Protein AF-A0A0V0W2U5-F1 (afdb_monomer)

Structure (mmCIF, N/CA/C/O backbone):
data_AF-A0A0V0W2U5-F1
#
_ent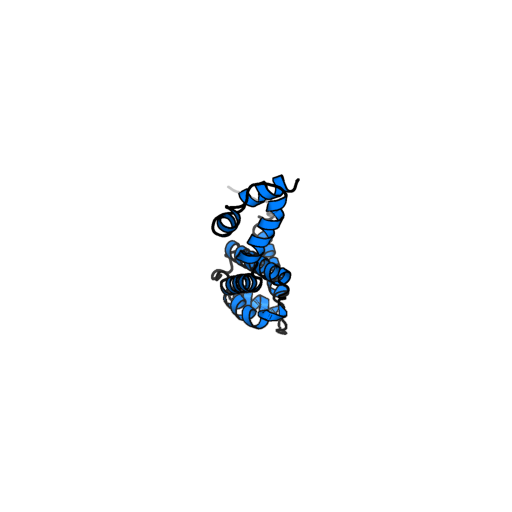ry.id   AF-A0A0V0W2U5-F1
#
loop_
_atom_site.group_PDB
_atom_site.id
_atom_site.type_symbol
_atom_site.label_atom_id
_atom_site.label_alt_id
_atom_site.label_comp_id
_atom_site.label_asym_id
_atom_site.label_entity_id
_atom_site.label_seq_id
_atom_site.pdbx_PDB_ins_code
_atom_site.Cartn_x
_atom_site.Cartn_y
_atom_site.Cartn_z
_atom_site.occupancy
_atom_site.B_iso_or_equiv
_atom_site.auth_seq_id
_atom_site.auth_comp_id
_atom_site.auth_asym_id
_atom_site.auth_atom_id
_atom_site.pdbx_PDB_model_num
ATOM 1 N N . LEU A 1 1 ? -3.678 6.989 29.494 1.00 76.38 1 LEU A N 1
ATOM 2 C CA . LEU A 1 1 ? -4.966 7.584 29.081 1.00 76.38 1 LEU A CA 1
ATOM 3 C C . LEU A 1 1 ? -6.099 6.750 29.651 1.00 76.38 1 LEU A C 1
ATOM 5 O O . LEU A 1 1 ? -6.180 5.557 29.358 1.00 76.38 1 LEU A O 1
ATOM 9 N N . SER A 1 2 ? -6.928 7.368 30.481 1.00 90.56 2 SER A N 1
ATOM 10 C CA . SER A 1 2 ? -8.221 6.844 30.918 1.00 90.56 2 SER A CA 1
ATOM 11 C C . SER A 1 2 ? -9.171 6.663 29.719 1.00 90.56 2 SER A C 1
ATOM 13 O O . SER A 1 2 ? -8.959 7.282 28.673 1.00 90.56 2 SER A O 1
ATOM 15 N N . PRO A 1 3 ? -10.226 5.833 29.822 1.00 87.12 3 PRO A N 1
ATOM 16 C CA . PRO A 1 3 ? -11.165 5.613 28.716 1.00 87.12 3 PRO A CA 1
ATOM 17 C C . PRO A 1 3 ? -11.817 6.900 28.189 1.00 87.12 3 PRO A C 1
ATOM 19 O O . PRO A 1 3 ? -11.989 7.056 26.984 1.00 87.12 3 PRO A O 1
ATOM 22 N N . ILE A 1 4 ? -12.114 7.860 29.070 1.00 91.06 4 ILE A N 1
ATOM 23 C CA . ILE A 1 4 ? -12.680 9.154 28.670 1.00 91.06 4 ILE A CA 1
ATOM 24 C C . ILE A 1 4 ? -11.667 10.017 27.904 1.00 91.06 4 ILE A C 1
ATOM 26 O O . ILE A 1 4 ? -12.023 10.632 26.901 1.00 91.06 4 ILE A O 1
ATOM 30 N N . GLU A 1 5 ? -10.393 10.010 28.308 1.00 91.69 5 GLU A N 1
ATOM 31 C CA . GLU A 1 5 ? -9.319 10.693 27.575 1.00 91.69 5 GLU A CA 1
ATOM 32 C C . GLU A 1 5 ? -9.067 10.033 26.215 1.00 91.69 5 GLU A C 1
ATOM 34 O O . GLU A 1 5 ? -8.894 10.737 25.223 1.00 91.69 5 GLU A O 1
ATOM 39 N N . LYS A 1 6 ? -9.105 8.692 26.143 1.00 92.56 6 LYS A N 1
ATOM 40 C CA . LYS A 1 6 ? -9.027 7.950 24.873 1.00 92.56 6 LYS A CA 1
ATOM 41 C C . LYS A 1 6 ? -10.179 8.317 23.946 1.00 92.56 6 LYS A C 1
ATOM 43 O O . LYS A 1 6 ? -9.950 8.523 22.759 1.00 92.56 6 LYS A O 1
ATOM 48 N N . PHE A 1 7 ? -11.397 8.441 24.474 1.00 93.19 7 PHE A N 1
ATOM 49 C CA . PHE A 1 7 ? -12.548 8.809 23.658 1.00 93.19 7 PHE A CA 1
ATOM 50 C C . PHE A 1 7 ? -12.471 10.249 23.157 1.00 93.19 7 PHE A C 1
ATOM 52 O O . PHE A 1 7 ? -12.757 10.516 21.990 1.00 93.19 7 PHE A O 1
ATOM 59 N N . ASN A 1 8 ? -12.034 11.175 24.012 1.00 92.50 8 ASN A N 1
ATOM 60 C CA . ASN A 1 8 ? -11.855 12.565 23.611 1.00 92.50 8 ASN A CA 1
ATOM 61 C C . ASN A 1 8 ? -10.780 12.682 22.521 1.00 92.50 8 ASN A C 1
ATOM 63 O O . ASN A 1 8 ? -10.975 13.359 21.513 1.00 92.50 8 ASN A O 1
ATOM 67 N N . TYR A 1 9 ? -9.680 11.943 22.688 1.00 92.50 9 TYR A N 1
ATOM 68 C CA . TYR A 1 9 ? -8.622 11.862 21.693 1.00 92.50 9 TYR A CA 1
ATOM 69 C C . TYR A 1 9 ? -9.120 11.265 20.371 1.00 92.50 9 TYR A C 1
ATOM 71 O O . TYR A 1 9 ? -8.939 11.882 19.325 1.00 92.50 9 TYR A O 1
ATOM 79 N N . LEU A 1 10 ? -9.830 10.133 20.410 1.00 91.56 10 LEU A N 1
ATOM 80 C CA . LEU A 1 10 ? -10.452 9.524 19.232 1.00 91.56 10 LEU A CA 1
ATOM 81 C C . LEU A 1 10 ? -11.338 10.532 18.488 1.00 91.56 10 LEU A C 1
ATOM 83 O O . LEU A 1 10 ? -11.139 10.736 17.298 1.00 91.56 10 LEU A O 1
ATOM 87 N N . ARG A 1 11 ? -12.256 11.225 19.178 1.00 91.12 11 ARG A N 1
ATOM 88 C CA . ARG A 1 11 ? -13.121 12.243 18.551 1.00 91.12 11 ARG A CA 1
ATOM 89 C C . ARG A 1 11 ? -12.334 13.350 17.860 1.00 91.12 11 ARG A C 1
ATOM 91 O O . ARG A 1 11 ? -12.764 13.797 16.807 1.00 91.12 11 ARG A O 1
ATOM 98 N N . SER A 1 12 ? -11.204 13.771 18.427 1.00 92.25 12 SER A N 1
ATOM 99 C CA . SER A 1 12 ? -10.367 14.815 17.825 1.00 92.25 12 SER A CA 1
ATOM 100 C C . SER A 1 12 ? -9.666 14.381 16.530 1.00 92.25 12 SER A C 1
ATOM 102 O O . SER A 1 12 ? -9.258 15.235 15.750 1.00 92.25 12 SER A O 1
ATOM 104 N N . LEU A 1 13 ? -9.530 13.069 16.297 1.00 91.44 13 LEU A N 1
ATOM 105 C CA . LEU A 1 13 ? -8.897 12.499 15.103 1.00 91.44 13 LEU A CA 1
ATOM 106 C C . LEU A 1 13 ? -9.894 12.143 13.994 1.00 91.44 13 LEU A C 1
ATOM 108 O O . LEU A 1 13 ? -9.495 11.954 12.845 1.00 91.44 13 LEU A O 1
ATOM 112 N N . LEU A 1 14 ? -11.177 12.004 14.325 1.00 90.38 14 LEU A N 1
ATOM 113 C CA . LEU A 1 14 ? -12.201 11.651 13.352 1.00 90.38 14 LEU A CA 1
ATOM 114 C C . LEU A 1 14 ? -12.663 12.896 12.599 1.00 90.38 14 LEU A C 1
ATOM 116 O O . LEU A 1 14 ? -12.833 13.963 13.176 1.00 90.38 14 LEU A O 1
ATOM 120 N N . SER A 1 15 ? -12.919 12.731 11.307 1.00 87.56 15 SER A N 1
ATOM 121 C CA . SER A 1 15 ? -13.547 13.749 10.467 1.00 87.56 15 SER A CA 1
ATOM 122 C C . SER A 1 15 ? -14.516 13.090 9.488 1.00 87.56 15 SER A C 1
ATOM 124 O O . SER A 1 15 ? -14.395 11.901 9.186 1.00 87.56 15 SER A O 1
ATOM 126 N N . GLY A 1 16 ? -15.512 13.834 9.007 1.00 89.00 16 GLY A N 1
ATOM 127 C CA . GLY A 1 16 ? -16.432 13.367 7.966 1.00 89.00 16 GLY A CA 1
ATOM 128 C C . GLY A 1 16 ? -17.360 12.229 8.415 1.00 89.00 16 GLY A C 1
ATOM 129 O O . GLY A 1 16 ? -18.089 12.346 9.406 1.00 89.00 16 GLY A O 1
ATOM 130 N N . ASN A 1 17 ? -17.376 11.129 7.654 1.00 85.25 17 ASN A N 1
ATOM 131 C CA . ASN A 1 17 ? -18.297 10.004 7.867 1.00 85.25 17 ASN A CA 1
ATOM 132 C C . ASN A 1 17 ? -18.093 9.284 9.221 1.00 85.25 17 ASN A C 1
ATOM 134 O O . ASN A 1 17 ? -19.097 9.078 9.915 1.00 85.25 17 ASN A O 1
ATOM 138 N N . PRO A 1 18 ? -16.854 8.936 9.632 1.00 88.31 18 PRO A N 1
ATOM 139 C CA . PRO A 1 18 ? -16.571 8.390 10.962 1.00 88.31 18 PRO A CA 1
ATOM 140 C C . PRO A 1 18 ? -17.028 9.294 12.116 1.00 88.31 18 PRO A C 1
ATOM 142 O O . PRO A 1 18 ? -17.688 8.831 13.042 1.00 88.31 18 PRO A O 1
ATOM 145 N N . GLU A 1 19 ? -16.737 10.596 12.044 1.00 91.44 19 GLU A N 1
ATOM 146 C CA . GLU A 1 19 ? -17.132 11.564 13.078 1.00 91.44 19 GLU A CA 1
ATOM 147 C C . GLU A 1 19 ? -18.659 11.641 13.204 1.00 91.44 19 GLU A C 1
ATOM 149 O O . GLU A 1 19 ? -19.217 11.561 14.300 1.00 91.44 19 GLU A O 1
ATOM 154 N N . THR A 1 20 ? -19.352 11.717 12.064 1.00 91.06 20 THR A N 1
ATOM 155 C CA . THR A 1 20 ? -20.818 11.756 12.011 1.00 91.06 20 THR A CA 1
ATOM 156 C C . THR A 1 20 ? -21.447 10.497 12.610 1.00 91.06 20 THR A C 1
ATOM 158 O O . THR A 1 20 ? -22.514 10.584 13.216 1.00 91.06 20 THR A O 1
ATOM 161 N N . ALA A 1 21 ? -20.794 9.337 12.480 1.00 89.94 21 ALA A N 1
ATOM 162 C CA . ALA A 1 21 ? -21.288 8.061 12.994 1.00 89.94 21 ALA A CA 1
ATOM 163 C C . ALA A 1 21 ? -21.427 8.037 14.520 1.00 89.94 21 ALA A C 1
ATOM 165 O O . ALA A 1 21 ? -22.379 7.461 15.038 1.00 89.94 21 ALA A O 1
ATOM 166 N N . ILE A 1 22 ? -20.508 8.694 15.230 1.00 93.06 22 ILE A N 1
ATOM 167 C CA . ILE A 1 22 ? -20.451 8.674 16.696 1.00 93.06 22 ILE A CA 1
ATOM 168 C C . ILE A 1 22 ? -20.874 10.002 17.338 1.00 93.06 22 ILE A C 1
ATOM 170 O O . ILE A 1 22 ? -20.839 10.135 18.560 1.00 93.06 22 ILE A O 1
ATOM 174 N N . ARG A 1 23 ? -21.287 10.999 16.542 1.00 91.75 23 ARG A N 1
ATOM 175 C CA . ARG A 1 23 ? -21.604 12.363 17.010 1.00 91.75 23 ARG A CA 1
ATOM 176 C C . ARG A 1 23 ? -22.688 12.409 18.093 1.00 91.75 23 ARG A C 1
ATOM 178 O O . ARG A 1 23 ? -22.679 13.320 18.915 1.00 91.75 23 ARG A O 1
ATOM 185 N N . GLY A 1 24 ? -23.610 11.443 18.095 1.00 91.62 24 GLY A N 1
ATOM 186 C CA . GLY A 1 24 ? -24.671 11.320 19.102 1.00 91.62 24 GLY A CA 1
ATOM 187 C C . GLY A 1 24 ? -24.206 10.786 20.462 1.00 91.62 24 GLY A C 1
ATOM 188 O O . GLY A 1 24 ? -24.964 10.850 21.426 1.00 91.62 24 GLY A O 1
ATOM 189 N N . LEU A 1 25 ? -22.976 10.272 20.568 1.00 93.56 25 LEU A N 1
ATOM 190 C CA . LEU A 1 25 ? -22.453 9.710 21.808 1.00 93.56 25 LEU A CA 1
ATOM 191 C C . LEU A 1 25 ? -21.922 10.805 22.741 1.00 93.56 25 LEU A C 1
ATOM 193 O O . LEU A 1 25 ? -21.049 11.604 22.390 1.00 93.56 25 LEU A O 1
ATOM 197 N N . THR A 1 26 ? -22.410 10.808 23.980 1.00 93.31 26 THR A N 1
ATOM 198 C CA . THR A 1 26 ? -21.885 11.668 25.047 1.00 93.31 26 THR A CA 1
ATOM 199 C C . THR A 1 26 ? -20.467 11.239 25.427 1.00 93.31 26 THR A C 1
ATOM 201 O O . THR A 1 26 ? -20.187 10.044 25.499 1.00 93.31 26 THR A O 1
ATOM 204 N N . LEU A 1 27 ? -19.574 12.192 25.710 1.00 90.56 27 LEU A N 1
ATOM 205 C CA . LEU A 1 27 ? -18.181 11.910 26.065 1.00 90.56 27 LEU A CA 1
ATOM 206 C C . LEU A 1 27 ? -18.078 11.291 27.473 1.00 90.56 27 LEU A C 1
ATOM 208 O O . LEU A 1 27 ? -18.036 12.005 28.471 1.00 90.56 27 LEU A O 1
ATOM 212 N N . ASN A 1 28 ? -18.042 9.961 27.558 1.00 89.25 28 ASN A N 1
ATOM 213 C CA . ASN A 1 28 ? -17.840 9.216 28.802 1.00 89.25 28 ASN A CA 1
ATOM 214 C C . ASN A 1 28 ? -17.134 7.871 28.535 1.00 89.25 28 ASN A C 1
ATOM 216 O O . ASN A 1 28 ? -16.956 7.470 27.386 1.00 89.25 28 ASN A O 1
ATOM 220 N N . ALA A 1 29 ? -16.722 7.179 29.602 1.00 87.50 29 ALA A N 1
ATOM 221 C CA . ALA A 1 29 ? -15.973 5.925 29.499 1.00 87.50 29 ALA A CA 1
ATOM 222 C C . ALA A 1 29 ? -16.761 4.784 28.828 1.00 87.50 29 ALA A C 1
ATOM 224 O O . ALA A 1 29 ? -16.176 4.014 28.075 1.00 87.50 29 ALA A O 1
ATOM 225 N N . VAL A 1 30 ? -18.073 4.693 29.069 1.00 88.12 30 VAL A N 1
ATOM 226 C CA . VAL A 1 30 ? -18.944 3.633 28.522 1.00 88.12 30 VAL A CA 1
ATOM 227 C C . VAL A 1 30 ? -19.088 3.775 27.006 1.00 88.12 30 VAL A C 1
ATOM 229 O O . VAL A 1 30 ? -19.009 2.802 26.257 1.00 88.12 30 VAL A O 1
ATOM 232 N N . ASN A 1 31 ? -19.233 5.012 26.540 1.00 92.19 31 ASN A N 1
ATOM 233 C CA . ASN A 1 31 ? -19.436 5.314 25.132 1.00 92.19 31 ASN A CA 1
ATOM 234 C C . ASN A 1 31 ? -18.162 5.184 24.290 1.00 92.19 31 ASN A C 1
ATOM 236 O O . ASN A 1 31 ? -18.274 5.168 23.069 1.00 92.19 31 ASN A O 1
ATOM 240 N N . TYR A 1 32 ? -16.974 5.054 24.895 1.00 92.94 32 TYR A N 1
ATOM 241 C CA . TYR A 1 32 ? -15.747 4.773 24.145 1.00 92.94 32 TYR A CA 1
ATOM 242 C C . TYR A 1 32 ? -15.839 3.436 23.398 1.00 92.94 32 TYR A C 1
ATOM 244 O O . TYR A 1 32 ? -15.644 3.393 22.187 1.00 92.94 32 TYR A O 1
ATOM 252 N N . GLU A 1 33 ? -16.218 2.364 24.097 1.00 91.50 33 GLU A N 1
ATOM 253 C CA . GLU A 1 33 ? -16.360 1.029 23.496 1.00 91.50 33 GLU A CA 1
ATOM 254 C C . GLU A 1 33 ? -17.513 0.986 22.480 1.00 91.50 33 GLU A C 1
ATOM 256 O O . GLU A 1 33 ? -17.411 0.370 21.418 1.00 91.50 33 GLU A O 1
ATOM 261 N N . THR A 1 34 ? -18.595 1.723 22.759 1.00 93.06 34 THR A N 1
ATOM 262 C CA . THR A 1 34 ? -19.712 1.882 21.813 1.00 93.06 34 THR A CA 1
ATOM 263 C C . THR A 1 34 ? -19.258 2.613 20.546 1.00 93.06 34 THR A C 1
ATOM 265 O O . THR A 1 34 ? -19.607 2.206 19.441 1.00 93.06 34 THR A O 1
ATOM 268 N N . ALA A 1 35 ? -18.434 3.658 20.679 1.00 92.62 35 ALA A N 1
ATOM 269 C CA . ALA A 1 35 ? -17.867 4.377 19.543 1.00 92.62 35 ALA A CA 1
ATOM 270 C C . ALA A 1 35 ? -16.977 3.467 18.692 1.00 92.62 35 ALA A C 1
ATOM 272 O O . ALA A 1 35 ? -17.113 3.476 17.472 1.00 92.62 35 ALA A O 1
ATOM 273 N N . LEU A 1 36 ? -16.110 2.659 19.314 1.00 91.81 36 LEU A N 1
ATOM 274 C CA . LEU A 1 36 ? -15.278 1.689 18.595 1.00 91.81 36 LEU A CA 1
ATOM 275 C C . LEU A 1 36 ? -16.123 0.663 17.836 1.00 91.81 36 LEU A C 1
ATOM 277 O O . LEU A 1 36 ? -15.827 0.385 16.678 1.00 91.81 36 LEU A O 1
ATOM 281 N N . THR A 1 37 ? -17.195 0.160 18.453 1.00 91.38 37 THR A N 1
ATOM 282 C CA . THR A 1 37 ? -18.118 -0.793 17.817 1.00 91.38 37 THR A CA 1
ATOM 283 C C . THR A 1 37 ? -18.799 -0.172 16.596 1.00 91.38 37 THR A C 1
ATOM 285 O O . THR A 1 37 ? -18.699 -0.719 15.504 1.00 91.38 37 THR A O 1
ATOM 288 N N . ILE A 1 38 ? -19.397 1.018 16.742 1.00 90.81 38 ILE A N 1
ATOM 289 C CA . ILE A 1 38 ? -20.066 1.734 15.640 1.00 90.81 38 ILE A CA 1
ATOM 290 C C . ILE A 1 38 ? -19.090 2.048 14.503 1.00 90.81 38 ILE A C 1
ATOM 292 O O . ILE A 1 38 ? -19.438 1.934 13.327 1.00 90.81 38 ILE A O 1
ATOM 296 N N . LEU A 1 39 ? -17.870 2.477 14.835 1.00 90.44 39 LEU A N 1
ATOM 297 C CA . LEU A 1 39 ? -16.841 2.729 13.832 1.00 90.44 39 LEU A CA 1
ATOM 298 C C . LEU A 1 39 ? -16.490 1.428 13.113 1.00 90.44 39 LEU A C 1
ATOM 300 O O . LEU A 1 39 ? -16.533 1.388 11.891 1.00 90.44 39 LEU A O 1
ATOM 304 N N . ASN A 1 40 ? -16.236 0.343 13.835 1.00 87.44 40 ASN A N 1
ATOM 305 C CA . ASN A 1 40 ? -15.911 -0.932 13.210 1.00 87.44 40 ASN A CA 1
ATOM 306 C C . ASN A 1 40 ? -17.044 -1.453 12.305 1.00 87.44 40 ASN A C 1
ATOM 308 O O . ASN A 1 40 ? -16.782 -1.892 11.193 1.00 87.44 40 ASN A O 1
ATOM 312 N N . GLU A 1 41 ? -18.306 -1.328 12.720 1.00 85.31 41 GLU A N 1
ATOM 313 C CA . GLU A 1 41 ? -19.464 -1.714 11.899 1.00 85.31 41 GLU A CA 1
ATOM 314 C C . GLU A 1 41 ? -19.612 -0.861 10.633 1.00 85.31 41 GLU A C 1
ATOM 316 O O . GLU A 1 41 ? -20.041 -1.357 9.594 1.00 85.31 41 GLU A O 1
ATOM 321 N N . LYS A 1 42 ? -19.279 0.433 10.705 1.00 80.88 42 LYS A N 1
ATOM 322 C CA . LYS A 1 42 ? -19.552 1.381 9.617 1.00 80.88 42 LYS A CA 1
ATOM 323 C C . LYS A 1 42 ? -18.385 1.592 8.655 1.00 80.88 42 LYS A C 1
ATOM 325 O O . LYS A 1 42 ? -18.615 1.924 7.496 1.00 80.88 42 LYS A O 1
ATOM 330 N N . ILE A 1 43 ? -17.151 1.485 9.142 1.00 77.44 43 ILE A N 1
ATOM 331 C CA . ILE A 1 43 ? -15.919 1.740 8.373 1.00 77.44 43 ILE A CA 1
ATOM 332 C C . ILE A 1 43 ? -14.914 0.587 8.442 1.00 77.44 43 ILE A C 1
ATOM 334 O O . ILE A 1 43 ? -13.903 0.633 7.750 1.00 77.44 43 ILE A O 1
ATOM 338 N N . GLY A 1 44 ? -15.172 -0.431 9.262 1.00 80.06 44 GLY A N 1
ATOM 339 C CA . GLY A 1 44 ? -14.298 -1.588 9.441 1.00 80.06 44 GLY A CA 1
ATOM 340 C C . GLY A 1 44 ? -14.698 -2.806 8.615 1.00 80.06 44 GLY A C 1
ATOM 341 O O . GLY A 1 44 ? -14.227 -3.891 8.938 1.00 80.06 44 GLY A O 1
ATOM 342 N N . ASP A 1 45 ? -15.550 -2.662 7.586 1.00 87.75 45 ASP A N 1
ATOM 343 C CA . ASP A 1 45 ? -15.870 -3.767 6.673 1.00 87.75 45 ASP A CA 1
ATOM 344 C C . ASP A 1 45 ? -14.573 -4.263 6.004 1.00 87.75 45 ASP A C 1
ATOM 346 O O . ASP A 1 45 ? -14.003 -3.549 5.164 1.00 87.75 45 ASP A O 1
ATOM 350 N N . PRO A 1 46 ? -14.085 -5.472 6.351 1.00 88.81 46 PRO A N 1
ATOM 351 C CA . PRO A 1 46 ? -12.811 -5.966 5.850 1.00 88.81 46 PRO A CA 1
ATOM 352 C C . PRO A 1 46 ? -12.794 -6.081 4.327 1.00 88.81 46 PRO A C 1
ATOM 354 O O . PRO A 1 46 ? -11.749 -5.872 3.716 1.00 88.81 46 PRO A O 1
ATOM 357 N N . GLN A 1 47 ? -13.940 -6.376 3.707 1.00 90.94 47 GLN A N 1
ATOM 358 C CA . GLN A 1 47 ? -14.037 -6.543 2.262 1.00 90.94 47 GLN A CA 1
ATOM 359 C C . GLN A 1 47 ? -13.839 -5.206 1.539 1.00 90.94 47 GLN A C 1
ATOM 361 O O . GLN A 1 47 ? -13.069 -5.139 0.581 1.00 90.94 47 GLN A O 1
ATOM 366 N N . LEU A 1 48 ? -14.453 -4.127 2.035 1.00 91.50 48 LEU A N 1
ATOM 367 C CA . LEU A 1 48 ? -14.263 -2.785 1.475 1.00 91.50 48 LEU A CA 1
ATOM 368 C C . LEU A 1 48 ? -12.813 -2.307 1.621 1.00 91.50 48 LEU A C 1
ATOM 370 O O . LEU A 1 48 ? -12.263 -1.719 0.689 1.00 91.50 48 LEU A O 1
ATOM 374 N N . LEU A 1 49 ? -12.171 -2.594 2.757 1.00 93.00 49 LEU A N 1
ATOM 375 C CA . LEU A 1 49 ? -10.764 -2.249 2.983 1.00 93.00 49 LEU A CA 1
ATOM 376 C C . LEU A 1 49 ? -9.823 -3.042 2.062 1.00 93.00 49 LEU A C 1
ATOM 378 O O . LEU A 1 49 ? -8.882 -2.477 1.500 1.00 93.00 49 LEU A O 1
ATOM 382 N N . ILE A 1 50 ? -10.092 -4.337 1.855 1.00 95.62 50 ILE A N 1
ATOM 383 C CA . ILE A 1 50 ? -9.368 -5.161 0.877 1.00 95.62 50 ILE A CA 1
ATOM 384 C C . ILE A 1 50 ? -9.508 -4.553 -0.523 1.00 95.62 50 ILE A C 1
ATOM 386 O O . ILE A 1 50 ? -8.506 -4.355 -1.213 1.00 95.62 50 ILE A O 1
ATOM 390 N N . GLU A 1 51 ? -10.729 -4.218 -0.940 1.00 95.50 51 GLU A N 1
ATOM 391 C CA . GLU A 1 51 ? -10.998 -3.609 -2.246 1.00 95.50 51 GLU A CA 1
ATOM 392 C C . GLU A 1 51 ? -10.270 -2.275 -2.426 1.00 95.50 51 GLU A C 1
ATOM 394 O O . GLU A 1 51 ? -9.684 -2.033 -3.485 1.00 95.50 51 GLU A O 1
ATOM 399 N N . GLU A 1 52 ? -10.242 -1.430 -1.396 1.00 95.94 52 GLU A N 1
ATOM 400 C CA . GLU A 1 52 ? -9.514 -0.163 -1.418 1.00 95.94 52 GLU A CA 1
ATOM 401 C C . GLU A 1 52 ? -8.005 -0.378 -1.588 1.00 95.94 52 GLU A C 1
ATOM 403 O O . GLU A 1 52 ? -7.389 0.230 -2.471 1.00 95.94 52 GLU A O 1
ATOM 408 N N . HIS A 1 53 ? -7.402 -1.289 -0.820 1.00 97.75 53 HIS A N 1
ATOM 409 C CA . HIS A 1 53 ? -5.980 -1.599 -0.955 1.00 97.75 53 HIS A CA 1
ATOM 410 C C . HIS A 1 53 ? -5.629 -2.174 -2.334 1.00 97.75 53 HIS A C 1
ATOM 412 O O . HIS A 1 53 ? -4.644 -1.753 -2.951 1.00 97.75 53 HIS A O 1
ATOM 418 N N . LEU A 1 54 ? -6.445 -3.094 -2.860 1.00 97.25 54 LEU A N 1
ATOM 419 C CA . LEU A 1 54 ? -6.259 -3.655 -4.202 1.00 97.25 54 LEU A CA 1
ATOM 420 C C . LEU A 1 54 ? -6.400 -2.578 -5.284 1.00 97.25 54 LEU A C 1
ATOM 422 O O . LEU A 1 54 ? -5.587 -2.519 -6.211 1.00 97.25 54 LEU A O 1
ATOM 426 N N . LYS A 1 55 ? -7.381 -1.679 -5.147 1.00 97.25 55 LYS A N 1
ATOM 427 C CA . LYS A 1 55 ? -7.575 -0.537 -6.047 1.00 97.25 55 LYS A CA 1
ATOM 428 C C . LYS A 1 55 ? -6.387 0.421 -6.002 1.00 97.25 55 LYS A C 1
ATOM 430 O O . LYS A 1 55 ? -5.967 0.908 -7.052 1.00 97.25 55 LYS A O 1
ATOM 435 N N . ASN A 1 56 ? -5.819 0.686 -4.831 1.00 97.69 56 ASN A N 1
ATOM 436 C CA . ASN A 1 56 ? -4.637 1.536 -4.698 1.00 97.69 56 ASN A CA 1
ATOM 437 C C . ASN A 1 56 ? -3.413 0.908 -5.377 1.00 97.69 56 ASN A C 1
ATOM 439 O O . ASN A 1 56 ? -2.720 1.587 -6.135 1.00 97.69 56 ASN A O 1
ATOM 443 N N . LEU A 1 57 ? -3.196 -0.401 -5.201 1.00 97.56 57 LEU A N 1
ATOM 444 C CA . LEU A 1 57 ? -2.137 -1.140 -5.900 1.00 97.56 57 LEU A CA 1
ATOM 445 C C . LEU A 1 57 ? -2.342 -1.161 -7.424 1.00 97.56 57 LEU A C 1
ATOM 447 O O . LEU A 1 57 ? -1.384 -1.026 -8.187 1.00 97.56 57 LEU A O 1
ATOM 451 N N . GLN A 1 58 ? -3.586 -1.273 -7.894 1.00 96.19 58 GLN A N 1
ATOM 452 C CA . GLN A 1 58 ? -3.911 -1.160 -9.317 1.00 96.19 58 GLN A CA 1
ATOM 453 C C . GLN A 1 58 ? -3.626 0.247 -9.863 1.00 96.19 58 GLN A C 1
ATOM 455 O O . GLN A 1 58 ? -3.290 0.397 -11.038 1.00 96.19 58 GLN A O 1
ATOM 460 N N . ASN A 1 59 ? -3.753 1.285 -9.034 1.00 96.00 59 ASN A N 1
ATOM 461 C CA . ASN A 1 59 ? -3.662 2.690 -9.434 1.00 96.00 59 ASN A CA 1
ATOM 462 C C . ASN A 1 59 ? -2.353 3.380 -9.020 1.00 96.00 59 ASN A C 1
ATOM 464 O O . ASN A 1 59 ? -2.286 4.609 -9.016 1.00 96.00 59 ASN A O 1
ATOM 468 N N . LEU A 1 60 ? -1.292 2.609 -8.757 1.00 97.31 60 LEU A N 1
ATOM 469 C CA . LEU A 1 60 ? 0.041 3.144 -8.463 1.00 97.31 60 LEU A CA 1
ATOM 470 C C . LEU A 1 60 ? 0.522 4.146 -9.529 1.00 97.31 60 LEU A C 1
ATOM 472 O O . LEU A 1 60 ? 0.222 3.987 -10.718 1.00 97.31 60 LEU A O 1
ATOM 476 N N . PRO A 1 61 ? 1.299 5.172 -9.148 1.00 95.50 61 PRO A N 1
ATOM 477 C CA . PRO A 1 61 ? 1.727 6.203 -10.086 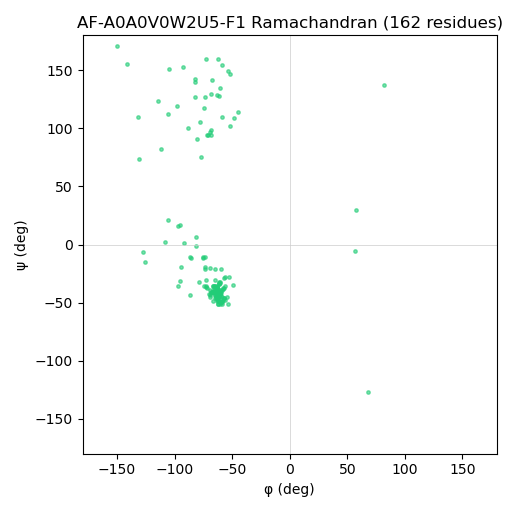1.00 95.50 61 PRO A CA 1
ATOM 478 C C . PRO A 1 61 ? 2.549 5.615 -11.243 1.00 95.50 61 PRO A C 1
ATOM 480 O O . PRO A 1 61 ? 3.465 4.829 -11.030 1.00 95.50 61 PRO A O 1
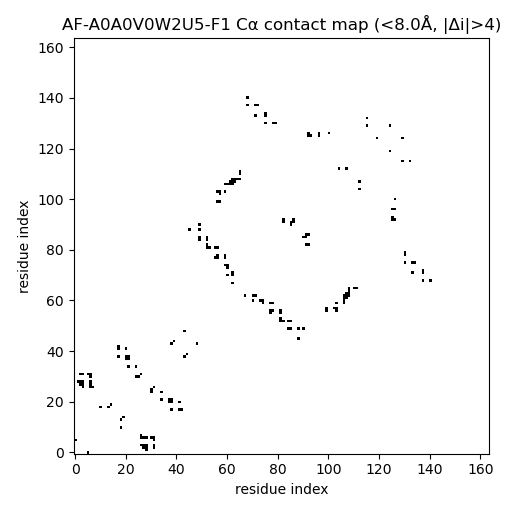ATOM 483 N N . VAL A 1 62 ? 2.252 6.027 -12.479 1.00 96.62 62 VAL A N 1
ATOM 484 C CA . VAL A 1 62 ? 3.074 5.674 -13.650 1.00 96.62 62 VAL A CA 1
ATOM 485 C C . VAL A 1 62 ? 4.366 6.485 -13.615 1.00 96.62 62 VAL A C 1
ATOM 487 O O . VAL A 1 62 ? 4.319 7.719 -13.534 1.00 96.62 62 VAL A O 1
ATOM 490 N N . ILE A 1 63 ? 5.504 5.803 -13.712 1.00 96.38 63 ILE A N 1
ATOM 491 C CA . ILE A 1 63 ? 6.838 6.396 -13.760 1.00 96.38 63 ILE A CA 1
ATOM 492 C C . ILE A 1 63 ? 7.357 6.305 -15.195 1.00 96.38 63 ILE A C 1
ATOM 494 O O . ILE A 1 63 ? 7.625 5.222 -15.708 1.00 96.38 63 ILE A O 1
ATOM 498 N N . THR A 1 64 ? 7.506 7.455 -15.848 1.00 93.12 64 THR A N 1
ATOM 499 C CA . THR A 1 64 ? 7.992 7.544 -17.234 1.00 93.12 64 THR A CA 1
ATOM 500 C C . THR A 1 64 ? 9.486 7.841 -17.312 1.00 93.12 64 THR A C 1
ATOM 502 O O . THR A 1 64 ? 10.171 7.326 -18.189 1.00 93.12 64 THR A O 1
ATOM 505 N N . ASN A 1 65 ? 10.004 8.650 -16.385 1.00 92.31 65 ASN A N 1
ATOM 506 C CA . ASN A 1 65 ? 11.422 8.970 -16.283 1.00 92.31 65 ASN A CA 1
ATOM 507 C C . ASN A 1 65 ? 12.079 8.089 -15.219 1.00 92.31 65 ASN A C 1
ATOM 509 O O . ASN A 1 65 ? 11.741 8.185 -14.040 1.00 92.31 65 ASN A O 1
ATOM 513 N N . GLN A 1 66 ? 13.062 7.282 -15.620 1.00 89.19 66 GLN A N 1
ATOM 514 C CA . GLN A 1 66 ? 13.805 6.436 -14.689 1.00 89.19 66 GLN A CA 1
ATOM 515 C C . GLN A 1 66 ? 14.533 7.213 -13.594 1.00 89.19 66 GLN A C 1
ATOM 517 O O . GLN A 1 66 ? 14.787 6.623 -12.558 1.00 89.19 66 GLN A O 1
ATOM 522 N N . TRP A 1 67 ? 14.820 8.504 -13.773 1.00 89.19 67 TRP A N 1
ATOM 523 C CA . TRP A 1 67 ? 15.501 9.349 -12.787 1.00 89.19 67 TRP A CA 1
ATOM 524 C C . TRP A 1 67 ? 14.545 10.099 -11.844 1.00 89.19 67 TRP A C 1
ATOM 526 O O . TRP A 1 67 ? 15.000 10.850 -10.985 1.00 89.19 67 TRP A O 1
ATOM 536 N N . ASP A 1 68 ? 13.225 9.913 -11.975 1.00 93.50 68 ASP A N 1
ATOM 537 C CA . ASP A 1 68 ? 12.233 10.499 -11.063 1.00 93.50 68 ASP A CA 1
ATOM 538 C C . ASP A 1 68 ? 12.182 9.716 -9.738 1.00 93.50 68 ASP A C 1
ATOM 540 O O . ASP A 1 68 ? 11.279 8.915 -9.478 1.00 93.50 68 ASP A O 1
ATOM 544 N N . SER A 1 69 ? 13.197 9.931 -8.895 1.00 91.88 69 SER A N 1
ATOM 545 C CA . SER A 1 69 ? 13.333 9.249 -7.603 1.00 91.88 69 SER A CA 1
ATOM 546 C C . SER A 1 69 ? 12.168 9.539 -6.659 1.00 91.88 69 SER A C 1
ATOM 548 O O . SER A 1 69 ? 11.745 8.636 -5.951 1.00 91.88 69 SER A O 1
ATOM 550 N N . LYS A 1 70 ? 11.590 10.749 -6.690 1.00 93.44 70 LYS A N 1
ATOM 551 C CA . LYS A 1 70 ? 10.443 11.106 -5.834 1.00 93.44 70 LYS A CA 1
ATOM 552 C C . LYS A 1 70 ? 9.207 10.284 -6.178 1.00 93.44 70 LYS A C 1
ATOM 554 O O . LYS A 1 70 ? 8.484 9.825 -5.297 1.00 93.44 70 LYS A O 1
ATOM 559 N N . ARG A 1 71 ? 8.940 10.087 -7.470 1.00 95.56 71 ARG A N 1
ATOM 560 C CA . ARG A 1 71 ? 7.803 9.271 -7.899 1.00 95.56 71 ARG A CA 1
ATOM 561 C C . ARG A 1 71 ? 8.041 7.783 -7.656 1.00 95.56 71 ARG A C 1
ATOM 563 O O . ARG A 1 71 ? 7.093 7.085 -7.301 1.00 95.56 71 ARG A O 1
ATOM 570 N N . LEU A 1 72 ? 9.280 7.311 -7.810 1.00 95.88 72 LEU A N 1
ATOM 571 C CA . LEU A 1 72 ? 9.654 5.945 -7.443 1.00 95.88 72 LEU A CA 1
ATOM 572 C C . LEU A 1 72 ? 9.496 5.697 -5.939 1.00 95.88 72 LEU A C 1
ATOM 574 O O . LEU A 1 72 ? 8.918 4.687 -5.552 1.00 95.88 72 LEU A O 1
ATOM 578 N N . GLU A 1 73 ? 9.930 6.640 -5.106 1.00 96.06 73 GLU A N 1
ATOM 579 C CA . GLU A 1 73 ? 9.741 6.608 -3.655 1.00 96.06 73 GLU A CA 1
ATOM 580 C C . GLU A 1 73 ? 8.257 6.538 -3.293 1.00 96.06 73 GLU A C 1
ATOM 582 O O . GLU A 1 73 ? 7.845 5.657 -2.540 1.00 96.06 73 GLU A O 1
ATOM 587 N N . LYS A 1 74 ? 7.425 7.390 -3.907 1.00 96.56 74 LYS A N 1
ATOM 588 C CA . LYS A 1 74 ? 5.970 7.332 -3.727 1.00 96.56 74 LYS A CA 1
ATOM 589 C C . LYS A 1 74 ? 5.399 5.963 -4.105 1.00 96.56 74 LYS A C 1
ATOM 591 O O . LYS A 1 74 ? 4.614 5.415 -3.342 1.00 96.56 74 LYS A O 1
ATOM 596 N N . LEU A 1 75 ? 5.796 5.398 -5.249 1.00 97.31 75 LEU A N 1
ATOM 597 C CA . LEU A 1 75 ? 5.345 4.070 -5.677 1.00 97.31 75 LEU A CA 1
ATOM 598 C C . LEU A 1 75 ? 5.716 2.989 -4.653 1.00 97.31 75 LEU A C 1
ATOM 600 O O . LEU A 1 75 ? 4.875 2.159 -4.321 1.00 97.31 75 LEU A O 1
ATOM 604 N N . VAL A 1 76 ? 6.950 3.005 -4.145 1.00 97.06 76 VAL A N 1
ATOM 605 C CA . VAL A 1 76 ? 7.438 2.041 -3.146 1.00 97.06 76 VAL A CA 1
ATOM 606 C C . VAL A 1 76 ? 6.675 2.167 -1.830 1.00 97.06 76 VAL A C 1
ATOM 608 O O . VAL A 1 76 ? 6.240 1.153 -1.285 1.00 97.06 76 VAL A O 1
ATOM 611 N N . ASN A 1 77 ? 6.463 3.393 -1.351 1.00 97.31 77 ASN A N 1
ATOM 612 C CA . ASN A 1 77 ? 5.704 3.651 -0.129 1.00 97.31 77 ASN A CA 1
ATOM 613 C C . ASN A 1 77 ? 4.240 3.213 -0.279 1.00 97.31 77 ASN A C 1
ATOM 615 O O . ASN A 1 77 ? 3.718 2.518 0.590 1.00 97.31 77 ASN A O 1
ATOM 619 N N . ASP A 1 78 ? 3.598 3.555 -1.400 1.00 97.75 78 ASP A N 1
ATOM 620 C CA . ASP A 1 78 ? 2.221 3.154 -1.693 1.00 97.75 78 ASP A CA 1
ATOM 621 C C . ASP A 1 78 ? 2.106 1.619 -1.776 1.00 97.75 78 ASP A C 1
ATOM 623 O O . ASP A 1 78 ? 1.177 1.039 -1.213 1.00 97.75 78 ASP A O 1
ATOM 627 N N . MET A 1 79 ? 3.059 0.933 -2.420 1.00 97.38 79 MET A N 1
ATOM 628 C CA . MET A 1 79 ? 3.105 -0.534 -2.429 1.00 97.38 79 MET A CA 1
ATOM 629 C C . MET A 1 79 ? 3.200 -1.099 -1.012 1.00 97.38 79 MET A C 1
ATOM 631 O O . MET A 1 79 ? 2.408 -1.959 -0.639 1.00 97.38 79 MET A O 1
ATOM 635 N N . GLU A 1 80 ? 4.145 -0.609 -0.214 1.00 96.56 80 GLU A N 1
ATOM 636 C CA . GLU A 1 80 ? 4.383 -1.099 1.142 1.00 96.56 80 GLU A CA 1
ATOM 637 C C . GLU A 1 80 ? 3.175 -0.906 2.066 1.00 96.56 80 GLU A C 1
ATOM 639 O O . GLU A 1 80 ? 2.808 -1.833 2.789 1.00 96.56 80 GLU A O 1
ATOM 644 N N . ILE A 1 81 ? 2.541 0.269 2.025 1.00 97.50 81 ILE A N 1
ATOM 645 C CA . ILE A 1 81 ? 1.350 0.575 2.826 1.00 97.50 81 ILE A CA 1
ATOM 646 C C . ILE A 1 81 ? 0.218 -0.397 2.490 1.00 97.50 81 ILE A C 1
ATOM 648 O O . ILE A 1 81 ? -0.376 -0.982 3.394 1.00 97.50 81 ILE A O 1
ATOM 652 N N . ASN A 1 82 ? -0.070 -0.589 1.201 1.00 97.75 82 ASN A N 1
ATOM 653 C CA . ASN A 1 82 ? -1.208 -1.404 0.784 1.00 97.75 82 ASN A CA 1
ATOM 654 C C . ASN A 1 82 ? -0.955 -2.906 0.955 1.00 97.75 82 ASN A C 1
ATOM 656 O O . ASN A 1 82 ? -1.869 -3.624 1.346 1.00 97.75 82 ASN A O 1
ATOM 660 N N . ILE A 1 83 ? 0.274 -3.384 0.732 1.00 96.00 83 ILE A N 1
ATOM 661 C CA . ILE A 1 83 ? 0.638 -4.781 1.006 1.00 96.00 83 ILE A CA 1
ATOM 662 C C . ILE A 1 83 ? 0.474 -5.085 2.501 1.00 96.00 83 ILE A C 1
ATOM 664 O O . ILE A 1 83 ? -0.203 -6.045 2.857 1.00 96.00 83 ILE A O 1
ATOM 668 N N . ARG A 1 84 ? 1.015 -4.230 3.381 1.00 96.06 84 ARG A N 1
ATOM 669 C CA . ARG A 1 84 ? 0.883 -4.396 4.837 1.00 96.06 84 ARG A CA 1
ATOM 670 C C . ARG A 1 84 ? -0.576 -4.325 5.296 1.00 96.06 84 ARG A C 1
ATOM 672 O O . ARG A 1 84 ? -0.978 -5.086 6.170 1.00 96.06 84 ARG A O 1
ATOM 679 N N . GLY A 1 85 ? -1.368 -3.424 4.711 1.00 95.62 85 GLY A N 1
ATOM 680 C CA . GLY A 1 85 ? -2.803 -3.323 4.982 1.00 95.62 85 GLY A CA 1
ATOM 681 C C . GLY A 1 85 ? -3.539 -4.625 4.663 1.00 95.62 85 GLY A C 1
ATOM 682 O O . GLY A 1 85 ? -4.231 -5.171 5.521 1.00 95.62 85 GLY A O 1
ATOM 683 N N . LEU A 1 86 ? -3.296 -5.191 3.478 1.00 96.25 86 LEU A N 1
ATOM 684 C CA . LEU A 1 86 ? -3.871 -6.476 3.069 1.00 96.25 86 LEU A CA 1
ATOM 685 C C . LEU A 1 86 ? -3.452 -7.631 3.989 1.00 96.25 86 LEU A C 1
ATOM 687 O O . LEU A 1 86 ? -4.292 -8.456 4.343 1.00 96.25 86 LEU A O 1
ATOM 691 N N . GLU A 1 87 ? -2.201 -7.670 4.452 1.00 94.00 87 GLU A N 1
ATOM 692 C CA . GLU A 1 87 ? -1.761 -8.677 5.427 1.00 94.00 87 GLU A CA 1
ATOM 693 C C . GLU A 1 87 ? -2.513 -8.596 6.751 1.00 94.00 87 GLU A C 1
ATOM 695 O O . GLU A 1 87 ? -2.917 -9.626 7.288 1.00 94.00 87 GLU A O 1
ATOM 700 N N . THR A 1 88 ? -2.745 -7.385 7.267 1.00 94.19 88 THR A N 1
ATOM 701 C CA . THR A 1 88 ? -3.498 -7.198 8.520 1.00 94.19 88 THR A CA 1
ATOM 702 C C . THR A 1 88 ? -4.955 -7.652 8.393 1.00 94.19 88 THR A C 1
ATOM 704 O O . THR A 1 88 ? -5.584 -8.003 9.388 1.00 94.19 88 THR A O 1
ATOM 707 N N . LEU A 1 89 ? -5.461 -7.717 7.157 1.00 94.44 89 LEU A N 1
ATOM 708 C CA . LEU A 1 89 ? -6.776 -8.235 6.781 1.00 94.44 89 LEU A CA 1
ATOM 709 C C . LEU A 1 89 ? -6.720 -9.714 6.347 1.00 94.44 89 LEU A C 1
ATOM 711 O O . LEU A 1 89 ? -7.648 -10.207 5.710 1.00 94.44 89 LEU A O 1
ATOM 715 N N . ASN A 1 90 ? -5.640 -10.435 6.670 1.00 94.69 90 ASN A N 1
ATOM 716 C CA . ASN A 1 90 ? -5.417 -11.844 6.322 1.00 94.69 90 ASN A CA 1
ATOM 717 C C . ASN A 1 90 ? -5.470 -12.140 4.811 1.00 94.69 90 ASN A C 1
ATOM 719 O O . ASN A 1 90 ? -5.812 -13.248 4.398 1.00 94.69 90 ASN A O 1
ATOM 723 N N . THR A 1 91 ? -5.108 -11.163 3.979 1.00 95.38 91 THR A N 1
ATOM 724 C CA . THR A 1 91 ? -5.031 -11.296 2.519 1.00 95.38 91 THR A CA 1
ATOM 725 C C . THR A 1 91 ? -3.565 -11.224 2.079 1.00 95.38 91 THR A C 1
ATOM 727 O O . THR A 1 91 ? -3.083 -10.158 1.704 1.00 95.38 91 THR A O 1
ATOM 730 N N . PRO A 1 92 ? -2.801 -12.330 2.150 1.00 93.31 92 PRO A N 1
ATOM 731 C CA . PRO A 1 92 ? -1.385 -12.328 1.789 1.00 93.31 92 PRO A CA 1
ATOM 732 C C . PRO A 1 92 ? -1.162 -12.215 0.267 1.00 93.31 92 PRO A C 1
ATOM 734 O O . PRO A 1 92 ? -2.035 -12.608 -0.515 1.00 93.31 92 PRO A O 1
ATOM 737 N N . PRO A 1 93 ? 0.036 -11.780 -0.185 1.00 92.88 93 PRO A N 1
ATOM 738 C CA . PRO A 1 93 ? 0.353 -11.590 -1.604 1.00 92.88 93 PRO A CA 1
ATOM 739 C C . PRO A 1 93 ? 0.008 -12.753 -2.527 1.00 92.88 93 PRO A C 1
ATOM 741 O O . PRO A 1 93 ? -0.425 -12.517 -3.651 1.00 92.88 93 PRO A O 1
ATOM 744 N N . VAL A 1 94 ? 0.129 -14.002 -2.068 1.00 91.31 94 VAL A N 1
ATOM 745 C CA . VAL A 1 94 ? -0.205 -15.201 -2.859 1.00 91.31 94 VAL A CA 1
ATOM 746 C C . VAL A 1 94 ? -1.617 -15.162 -3.464 1.00 91.31 94 VAL A C 1
ATOM 748 O O . VAL A 1 94 ? -1.823 -15.711 -4.543 1.00 91.31 94 VAL A O 1
ATOM 751 N N . VAL A 1 95 ? -2.563 -14.459 -2.830 1.00 92.75 95 VAL A N 1
ATOM 752 C CA . VAL A 1 95 ? -3.957 -14.336 -3.286 1.00 92.75 95 VAL A CA 1
ATOM 753 C C . VAL A 1 95 ? -4.090 -13.437 -4.522 1.00 92.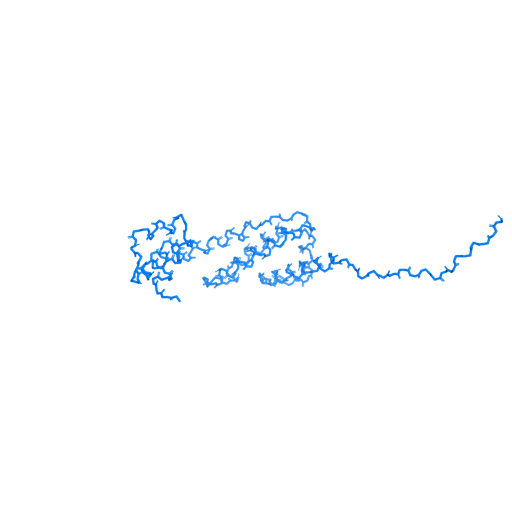75 95 VAL A C 1
ATOM 755 O O . VAL A 1 95 ? -4.902 -13.711 -5.400 1.00 92.75 95 VAL A O 1
ATOM 758 N N . TYR A 1 96 ? -3.295 -12.368 -4.620 1.00 92.88 96 TYR A N 1
ATOM 759 C CA . TYR A 1 96 ? -3.511 -11.296 -5.603 1.00 92.88 96 TYR A CA 1
ATOM 760 C C . TYR A 1 96 ? -2.299 -10.996 -6.498 1.00 92.88 96 TYR A C 1
ATOM 762 O O . TYR A 1 96 ? -2.431 -10.337 -7.535 1.00 92.88 96 TYR A O 1
ATOM 770 N N . GLN A 1 97 ? -1.104 -11.474 -6.141 1.00 92.25 97 GLN A N 1
ATOM 771 C CA . GLN A 1 97 ? 0.144 -11.107 -6.813 1.00 92.25 97 GLN A CA 1
ATOM 772 C C . GLN A 1 97 ? 0.175 -11.509 -8.287 1.00 92.25 97 GLN A C 1
ATOM 774 O O . GLN A 1 97 ? 0.712 -10.764 -9.101 1.00 92.25 97 GLN A O 1
ATOM 779 N N . ALA A 1 98 ? -0.442 -12.633 -8.661 1.00 91.00 98 ALA A N 1
ATOM 780 C CA . ALA A 1 98 ? -0.477 -13.084 -10.052 1.00 91.00 98 ALA A CA 1
ATOM 781 C C . ALA A 1 98 ? -1.166 -12.065 -10.980 1.00 91.00 98 ALA A C 1
ATOM 783 O O . ALA A 1 98 ? -0.758 -11.902 -12.129 1.00 91.00 98 ALA A O 1
ATOM 784 N N . VAL A 1 99 ? -2.171 -11.350 -10.463 1.00 91.69 99 VAL A N 1
ATOM 785 C CA . VAL A 1 99 ? -2.930 -10.333 -11.201 1.00 91.69 99 VAL A CA 1
ATOM 786 C C . VAL A 1 99 ? -2.250 -8.969 -11.122 1.00 91.69 99 VAL A C 1
ATOM 788 O O . VAL A 1 99 ? -2.132 -8.277 -12.133 1.00 91.69 99 VAL A O 1
ATOM 791 N N . LEU A 1 100 ? -1.776 -8.571 -9.938 1.00 94.44 100 LEU A N 1
ATOM 792 C CA . LEU A 1 100 ? -1.222 -7.230 -9.742 1.00 94.44 100 LEU A CA 1
ATOM 793 C C . LEU A 1 100 ? 0.209 -7.084 -10.260 1.00 94.44 100 LEU A C 1
ATOM 795 O O . LEU A 1 100 ? 0.560 -6.014 -10.745 1.00 94.44 100 LEU A O 1
ATOM 799 N N . MET A 1 101 ? 1.040 -8.128 -10.223 1.00 92.56 101 MET A N 1
ATOM 800 C CA . MET A 1 101 ? 2.444 -8.023 -10.642 1.00 92.56 101 MET A CA 1
ATOM 801 C C . MET A 1 101 ? 2.616 -7.511 -12.084 1.00 92.56 101 MET A C 1
ATOM 803 O O . MET A 1 101 ? 3.390 -6.572 -12.275 1.00 92.56 101 MET A O 1
ATOM 807 N N . PRO A 1 102 ? 1.904 -8.032 -13.106 1.00 91.81 102 PRO A N 1
ATOM 808 C CA . PRO A 1 102 ? 1.969 -7.473 -14.458 1.00 91.81 102 PRO A CA 1
ATOM 809 C C . PRO A 1 102 ? 1.580 -5.989 -14.525 1.00 91.81 102 PRO A C 1
ATOM 811 O O . PRO A 1 102 ? 2.223 -5.227 -15.247 1.00 91.81 102 PRO A O 1
ATOM 814 N N . LEU A 1 103 ? 0.569 -5.577 -13.751 1.00 93.75 103 LEU A N 1
ATOM 815 C CA . LEU A 1 103 ? 0.075 -4.199 -13.710 1.00 93.75 103 LEU A CA 1
ATOM 816 C C . LEU A 1 103 ? 1.078 -3.255 -13.047 1.00 93.75 103 LEU A C 1
ATOM 818 O O . LEU A 1 103 ? 1.319 -2.168 -13.556 1.00 93.75 103 LEU A O 1
ATOM 822 N N . ILE A 1 104 ? 1.694 -3.672 -11.939 1.00 94.62 104 ILE A N 1
ATOM 823 C CA . ILE A 1 104 ? 2.720 -2.889 -11.239 1.00 94.62 104 ILE A CA 1
ATOM 824 C C . ILE A 1 104 ? 3.952 -2.738 -12.132 1.00 94.62 104 ILE A C 1
ATOM 826 O O . ILE A 1 104 ? 4.455 -1.632 -12.313 1.00 94.62 104 ILE A O 1
ATOM 830 N N . LEU A 1 105 ? 4.409 -3.829 -12.754 1.00 93.44 105 LEU A N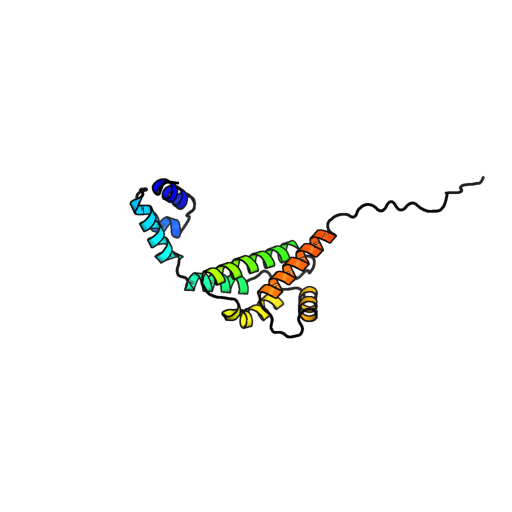 1
ATOM 831 C CA . LEU A 1 105 ? 5.559 -3.791 -13.658 1.00 93.44 105 LEU A CA 1
ATOM 832 C C . LEU A 1 105 ? 5.317 -2.875 -14.865 1.00 93.44 105 LEU A C 1
ATOM 834 O O . LEU A 1 105 ? 6.257 -2.23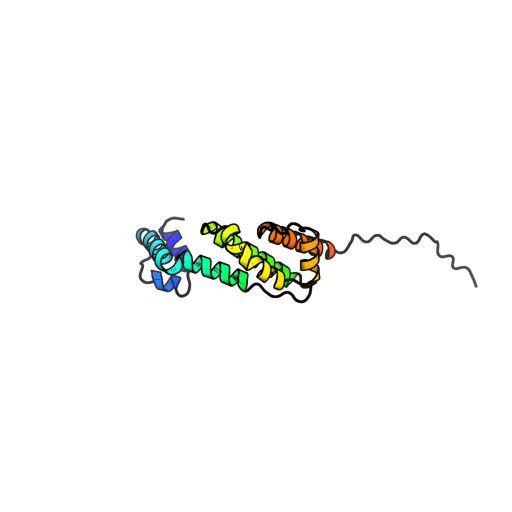4 -15.322 1.00 93.44 105 LEU A O 1
ATOM 838 N N . SER A 1 106 ? 4.079 -2.749 -15.357 1.00 94.06 106 SER A N 1
ATOM 839 C CA . SER A 1 106 ? 3.763 -1.802 -16.435 1.00 94.06 106 SER A CA 1
ATOM 840 C C . SER A 1 106 ? 3.747 -0.333 -15.990 1.00 94.06 106 SER A C 1
ATOM 842 O O . SER A 1 106 ? 3.677 0.548 -16.843 1.00 94.06 106 SER A O 1
ATOM 844 N N . ARG A 1 107 ? 3.786 -0.042 -14.679 1.00 95.62 107 ARG A N 1
ATOM 845 C CA . ARG A 1 107 ? 3.939 1.325 -14.142 1.00 95.62 107 ARG A CA 1
ATOM 846 C C . ARG A 1 107 ? 5.398 1.762 -14.034 1.00 95.62 107 ARG A C 1
ATOM 848 O O . ARG A 1 107 ? 5.642 2.943 -13.794 1.00 95.62 107 ARG A O 1
ATOM 855 N N . LEU A 1 108 ? 6.348 0.839 -14.187 1.00 95.69 108 LEU A N 1
ATOM 856 C CA . LEU A 1 108 ? 7.775 1.111 -14.056 1.00 95.69 108 LEU A CA 1
ATOM 857 C C . LEU A 1 108 ? 8.417 1.459 -15.411 1.00 95.69 108 LEU A C 1
ATOM 859 O O . LEU A 1 108 ? 7.990 0.947 -16.449 1.00 95.69 108 LEU A O 1
ATOM 863 N N . PRO A 1 109 ? 9.508 2.245 -15.414 1.00 95.81 109 PRO A N 1
ATOM 864 C CA . PRO A 1 109 ? 10.326 2.464 -16.598 1.00 95.81 109 PRO A CA 1
ATOM 865 C C . PRO A 1 109 ? 10.890 1.143 -17.127 1.00 95.81 109 PRO A C 1
ATOM 867 O O . PRO A 1 109 ? 11.085 0.169 -16.382 1.00 95.81 109 PRO A O 1
ATOM 870 N N . ARG A 1 110 ? 11.185 1.109 -18.429 1.00 94.44 110 ARG A N 1
ATOM 871 C CA . ARG A 1 110 ? 11.688 -0.095 -19.102 1.00 94.44 110 ARG A CA 1
ATOM 872 C C . ARG A 1 110 ? 12.995 -0.577 -18.476 1.00 94.44 110 ARG A C 1
ATOM 874 O O . ARG A 1 110 ? 13.173 -1.780 -18.327 1.00 94.44 110 ARG A O 1
ATOM 881 N N . GLU A 1 111 ? 13.876 0.339 -18.104 1.00 93.94 111 GLU A N 1
ATOM 882 C CA . GLU A 1 111 ? 15.205 0.070 -17.555 1.00 93.94 111 GLU A CA 1
ATOM 883 C C . GLU A 1 111 ? 15.108 -0.688 -16.229 1.00 93.94 111 GLU A C 1
ATOM 885 O O . GLU A 1 111 ? 15.658 -1.782 -16.101 1.00 93.94 111 GLU A O 1
ATOM 890 N N . ILE A 1 112 ? 14.298 -0.174 -15.295 1.00 94.00 112 ILE A N 1
ATOM 891 C CA . ILE A 1 112 ? 14.029 -0.817 -14.000 1.00 94.00 112 ILE A CA 1
ATOM 892 C C . ILE A 1 112 ? 13.376 -2.189 -14.215 1.00 94.00 112 ILE A C 1
ATOM 894 O O . ILE A 1 112 ? 13.752 -3.180 -13.591 1.00 94.00 112 ILE A O 1
ATOM 898 N N . SER A 1 113 ? 12.421 -2.273 -15.145 1.00 92.12 113 SER A N 1
ATOM 899 C CA . SER A 1 113 ? 11.69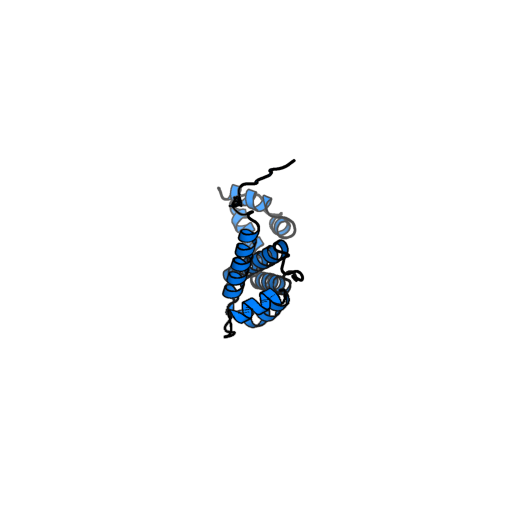8 -3.513 -15.449 1.00 92.12 113 SER A CA 1
ATOM 900 C C . SER A 1 113 ? 12.588 -4.600 -16.054 1.00 92.12 113 SER A C 1
ATOM 902 O O . SER A 1 113 ? 12.390 -5.789 -15.790 1.00 92.12 113 SER A O 1
ATOM 904 N N . VAL A 1 114 ? 13.539 -4.219 -16.909 1.00 91.81 114 VAL A N 1
ATOM 905 C CA . VAL A 1 114 ? 14.517 -5.132 -17.514 1.00 91.81 114 VAL A CA 1
ATOM 906 C C . VAL A 1 114 ? 15.493 -5.625 -16.456 1.00 91.81 114 VAL A C 1
ATOM 908 O O . VAL A 1 114 ? 15.728 -6.829 -16.378 1.00 91.81 114 VAL A O 1
ATOM 911 N N . GLU A 1 115 ? 15.994 -4.727 -15.612 1.00 92.50 115 GLU A N 1
ATOM 912 C CA . GLU A 1 115 ? 16.912 -5.076 -14.533 1.00 92.50 115 GLU A CA 1
ATOM 913 C C . GLU A 1 115 ? 16.262 -6.036 -13.527 1.00 92.50 115 GLU A C 1
ATOM 915 O O . GLU A 1 115 ? 16.814 -7.096 -13.225 1.00 92.50 115 GLU A O 1
ATOM 920 N N . TRP A 1 116 ? 15.018 -5.760 -13.129 1.00 91.81 116 TRP A N 1
ATOM 921 C CA . TRP A 1 116 ? 14.213 -6.677 -12.322 1.00 91.81 116 TRP A CA 1
ATOM 922 C C . TRP A 1 116 ? 14.086 -8.068 -12.963 1.00 91.81 116 TRP A C 1
ATOM 924 O O . TRP A 1 116 ? 14.231 -9.095 -12.296 1.00 91.81 116 TRP A O 1
ATOM 934 N N . LYS A 1 117 ? 13.810 -8.135 -14.273 1.00 88.88 117 LYS A N 1
ATOM 935 C CA . LYS A 1 117 ? 13.696 -9.409 -15.004 1.00 88.88 117 LYS A CA 1
ATOM 936 C C . LYS A 1 117 ? 15.029 -10.151 -15.088 1.00 88.88 117 LYS A C 1
ATOM 938 O O . LYS A 1 117 ? 15.013 -11.375 -15.012 1.00 88.88 117 LYS A O 1
ATOM 943 N N . ARG A 1 118 ? 16.146 -9.431 -15.223 1.00 90.50 118 ARG A N 1
ATOM 944 C CA . ARG A 1 118 ? 17.502 -9.990 -15.278 1.00 90.50 118 ARG A CA 1
ATOM 945 C C . ARG A 1 118 ? 17.890 -10.652 -13.959 1.00 90.50 118 ARG A C 1
ATOM 947 O O . ARG A 1 118 ? 18.433 -11.750 -13.978 1.00 90.50 118 ARG A O 1
ATOM 954 N N . GLN A 1 119 ? 17.581 -10.007 -12.836 1.00 87.38 119 GLN A N 1
ATOM 955 C CA . GLN A 1 119 ? 17.854 -10.551 -11.502 1.00 87.38 119 GLN A CA 1
ATOM 956 C C . GLN A 1 119 ? 16.901 -11.695 -11.118 1.00 87.38 119 GLN A C 1
ATOM 958 O O . GLN A 1 119 ? 17.245 -12.520 -10.281 1.00 87.38 119 GLN A O 1
ATOM 963 N N . ASN A 1 120 ? 15.728 -11.780 -11.758 1.00 83.50 120 ASN A N 1
ATOM 964 C CA . ASN A 1 120 ? 14.674 -12.731 -11.395 1.00 83.50 120 ASN A CA 1
ATOM 965 C C . ASN A 1 120 ? 14.154 -13.505 -12.627 1.00 83.50 120 ASN A C 1
ATOM 967 O O . ASN A 1 120 ? 13.043 -13.231 -13.111 1.00 83.50 120 ASN A O 1
ATOM 971 N N . PRO A 1 121 ? 14.929 -14.468 -13.165 1.00 75.94 121 PRO A N 1
ATOM 972 C CA . PRO A 1 121 ? 14.596 -15.176 -14.405 1.00 75.94 121 PRO A CA 1
ATOM 973 C C . PRO A 1 121 ? 13.443 -16.185 -14.255 1.00 75.94 121 PRO A C 1
ATOM 975 O O . PRO A 1 121 ? 12.659 -16.354 -15.188 1.00 75.94 121 PRO A O 1
ATOM 978 N N . ASN A 1 122 ? 13.276 -16.794 -13.074 1.00 72.62 122 ASN A N 1
ATOM 979 C CA . ASN A 1 122 ? 12.391 -17.953 -12.866 1.00 72.62 122 ASN A CA 1
ATOM 980 C C . ASN A 1 122 ? 10.897 -17.623 -12.689 1.00 72.62 122 ASN A C 1
ATOM 982 O O . ASN A 1 122 ? 10.089 -18.535 -12.563 1.00 72.62 122 ASN A O 1
ATOM 986 N N . ARG A 1 123 ? 10.502 -16.341 -12.710 1.00 62.09 123 ARG A N 1
ATOM 987 C CA . ARG A 1 123 ? 9.097 -15.857 -12.669 1.00 62.09 123 ARG A CA 1
ATOM 988 C C . ARG A 1 123 ? 8.217 -16.303 -11.487 1.00 62.09 123 ARG A C 1
ATOM 990 O O . ARG A 1 123 ? 7.130 -15.748 -11.363 1.00 62.09 123 ARG A O 1
ATOM 997 N N . GLN A 1 124 ? 8.673 -17.188 -10.603 1.00 61.16 124 GLN A N 1
ATOM 998 C CA . GLN A 1 124 ? 8.174 -17.291 -9.232 1.00 61.16 124 GLN A CA 1
ATOM 999 C C . GLN A 1 124 ? 8.624 -16.014 -8.535 1.00 61.16 124 GLN A C 1
ATOM 1001 O O . GLN A 1 124 ? 9.811 -15.831 -8.296 1.00 61.16 124 GLN A O 1
ATOM 1006 N N . LYS A 1 125 ? 7.711 -15.051 -8.446 1.00 63.03 125 LYS A N 1
ATOM 1007 C CA . LYS A 1 125 ? 8.029 -13.673 -8.082 1.00 63.03 125 LYS A CA 1
ATOM 1008 C C . LYS A 1 125 ? 7.058 -13.236 -7.026 1.00 63.03 125 LYS A C 1
ATOM 1010 O O . LYS A 1 125 ? 5.873 -13.045 -7.314 1.00 63.03 125 LYS A O 1
ATOM 1015 N N . GLU A 1 126 ? 7.585 -13.083 -5.830 1.00 80.19 126 GLU A N 1
ATOM 1016 C CA . GLU A 1 126 ? 6.813 -12.584 -4.715 1.00 80.19 126 GLU A CA 1
ATOM 1017 C C . GLU A 1 126 ? 6.775 -11.064 -4.793 1.00 80.19 126 GLU A C 1
ATOM 1019 O O . GLU A 1 126 ? 7.762 -10.397 -5.121 1.00 80.19 126 GLU A O 1
ATOM 1024 N N . MET A 1 127 ? 5.618 -10.484 -4.491 1.00 90.44 127 MET A N 1
ATOM 1025 C CA . MET A 1 127 ? 5.483 -9.028 -4.472 1.00 90.44 127 MET A CA 1
ATOM 1026 C C . MET A 1 127 ? 6.493 -8.363 -3.513 1.00 90.44 127 MET A C 1
ATOM 1028 O O . MET A 1 127 ? 6.943 -7.242 -3.762 1.00 90.44 127 MET A O 1
ATOM 1032 N N . TYR A 1 128 ? 6.912 -9.079 -2.465 1.00 91.25 128 TYR A N 1
ATOM 1033 C CA . TYR A 1 128 ? 7.956 -8.647 -1.538 1.00 91.25 128 TYR A CA 1
ATOM 1034 C C . TYR A 1 128 ? 9.338 -8.519 -2.154 1.00 91.25 128 TYR A C 1
ATOM 1036 O O . TYR A 1 128 ? 10.059 -7.570 -1.843 1.00 91.25 128 TYR A O 1
ATOM 1044 N N . GLU A 1 129 ? 9.711 -9.431 -3.042 1.00 92.00 129 GLU A N 1
ATOM 1045 C CA . GLU A 1 129 ? 11.002 -9.367 -3.716 1.00 92.00 129 GLU A CA 1
ATOM 1046 C C . GLU A 1 129 ? 11.064 -8.138 -4.625 1.00 92.00 129 GLU A C 1
ATOM 1048 O O . GLU A 1 129 ? 12.065 -7.421 -4.624 1.00 92.00 129 GLU A O 1
ATOM 1053 N N . LEU A 1 130 ? 9.968 -7.836 -5.337 1.00 94.12 130 LEU A N 1
ATOM 1054 C CA . LEU A 1 130 ? 9.871 -6.617 -6.142 1.00 94.12 130 LEU A CA 1
ATOM 1055 C C . LEU A 1 130 ? 9.994 -5.375 -5.257 1.00 94.12 130 LEU A C 1
ATOM 1057 O O . LEU A 1 130 ? 10.762 -4.469 -5.576 1.00 94.12 130 LEU A O 1
ATOM 1061 N N . LEU A 1 131 ? 9.280 -5.340 -4.130 1.00 94.88 131 LEU A N 1
ATOM 1062 C CA . LEU A 1 131 ? 9.365 -4.229 -3.185 1.00 94.88 131 LEU A CA 1
ATOM 1063 C C . LEU A 1 131 ? 10.798 -4.046 -2.653 1.00 94.88 131 LEU A C 1
ATOM 1065 O O . LEU A 1 131 ? 11.303 -2.925 -2.605 1.00 94.88 131 LEU A O 1
ATOM 1069 N N . SER A 1 132 ? 11.472 -5.141 -2.295 1.00 93.81 132 SER A N 1
ATOM 1070 C CA . SER A 1 132 ? 12.860 -5.141 -1.816 1.00 93.81 132 SER A CA 1
ATOM 1071 C C . SER A 1 132 ? 13.840 -4.633 -2.878 1.00 93.81 132 SER A C 1
ATOM 1073 O O . SER A 1 132 ? 14.698 -3.787 -2.602 1.00 93.81 132 SER A O 1
ATOM 1075 N N . PHE A 1 133 ? 13.670 -5.080 -4.122 1.00 94.94 133 PHE A N 1
ATOM 1076 C CA . PHE A 1 133 ? 14.448 -4.602 -5.258 1.00 94.94 133 PHE A CA 1
ATOM 1077 C C . PHE A 1 133 ? 14.285 -3.091 -5.464 1.00 94.94 133 PHE A C 1
ATOM 1079 O O . PHE A 1 133 ? 15.281 -2.372 -5.532 1.00 94.94 133 PHE A O 1
ATOM 1086 N N . LEU A 1 134 ? 13.049 -2.581 -5.482 1.00 95.19 134 LEU A N 1
ATOM 1087 C CA . LEU A 1 134 ? 12.794 -1.150 -5.688 1.00 95.19 134 LEU A CA 1
ATOM 1088 C C . LEU A 1 134 ? 13.332 -0.289 -4.533 1.00 95.19 134 LEU A C 1
ATOM 1090 O O . LEU A 1 134 ? 13.869 0.792 -4.769 1.00 95.19 134 LEU A O 1
ATOM 1094 N N . LYS A 1 135 ? 13.263 -0.779 -3.288 1.00 94.94 135 LYS A N 1
ATOM 1095 C CA . LYS A 1 135 ? 13.905 -0.127 -2.132 1.00 94.94 135 LYS A CA 1
ATOM 1096 C C . LYS A 1 135 ? 15.426 -0.054 -2.282 1.00 94.94 135 LYS A C 1
ATOM 1098 O O . LYS A 1 135 ? 16.036 0.940 -1.894 1.00 94.94 135 LYS A O 1
ATOM 1103 N N . THR A 1 136 ? 16.044 -1.095 -2.834 1.00 94.12 136 THR A N 1
ATOM 1104 C CA . THR A 1 136 ? 17.492 -1.132 -3.091 1.00 94.12 136 THR A CA 1
ATOM 1105 C C . THR A 1 136 ? 17.877 -0.137 -4.186 1.00 94.12 136 THR A C 1
ATOM 1107 O O . THR A 1 136 ? 18.855 0.594 -4.037 1.00 94.12 136 THR A O 1
ATOM 1110 N N . GLU A 1 137 ? 17.066 -0.051 -5.241 1.00 92.44 137 GLU A N 1
ATOM 1111 C CA . GLU A 1 137 ? 17.225 0.910 -6.335 1.00 92.44 137 GLU A CA 1
ATOM 1112 C C . GLU A 1 137 ? 17.074 2.370 -5.868 1.00 92.44 137 GLU A C 1
ATOM 1114 O O . GLU A 1 137 ? 17.791 3.247 -6.338 1.00 92.44 137 GLU A O 1
ATOM 1119 N N . LEU A 1 138 ? 16.195 2.659 -4.905 1.00 92.31 138 LEU A N 1
ATOM 1120 C CA . LEU A 1 138 ? 16.108 3.997 -4.304 1.00 92.31 138 LEU A CA 1
ATOM 1121 C C . LEU A 1 138 ? 17.368 4.351 -3.507 1.00 92.31 138 LEU A C 1
ATOM 1123 O O . LEU A 1 138 ? 17.965 5.404 -3.730 1.00 92.31 138 LEU A O 1
ATOM 1127 N N . LYS A 1 139 ? 17.823 3.440 -2.641 1.00 90.31 139 LYS A N 1
ATOM 1128 C CA . LYS A 1 139 ? 19.041 3.638 -1.840 1.00 90.31 139 LYS A CA 1
ATOM 1129 C C . LYS A 1 139 ? 20.279 3.856 -2.710 1.00 90.31 139 LYS A C 1
ATOM 1131 O O . LYS A 1 139 ? 21.119 4.689 -2.379 1.00 90.31 139 LYS A O 1
ATOM 1136 N N . SER A 1 140 ? 20.413 3.129 -3.823 1.00 87.69 140 SER A N 1
ATOM 1137 C CA . SER A 1 140 ? 21.557 3.294 -4.731 1.00 87.69 140 SER A CA 1
ATOM 1138 C C . SER A 1 140 ? 21.597 4.699 -5.343 1.00 87.69 140 SER A C 1
ATOM 1140 O O . SER A 1 140 ? 22.670 5.289 -5.468 1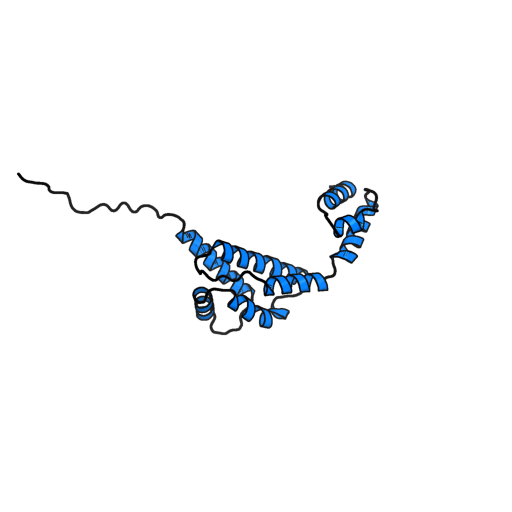.00 87.69 140 SER A O 1
ATOM 1142 N N . ARG A 1 141 ? 20.434 5.281 -5.650 1.00 85.75 141 ARG A N 1
ATOM 1143 C CA . ARG A 1 141 ? 20.312 6.640 -6.194 1.00 85.75 141 ARG A CA 1
ATOM 1144 C C . ARG A 1 141 ? 20.625 7.711 -5.162 1.00 85.75 141 ARG A C 1
ATOM 1146 O O . ARG A 1 141 ? 21.268 8.697 -5.505 1.00 85.75 141 ARG A O 1
ATOM 1153 N N . GLU A 1 142 ? 20.234 7.507 -3.908 1.00 77.06 142 GLU A N 1
ATOM 1154 C CA . GLU A 1 142 ? 20.604 8.401 -2.806 1.00 77.06 142 GLU A CA 1
ATOM 1155 C C . GLU A 1 142 ? 22.124 8.428 -2.605 1.00 77.06 142 GLU A C 1
ATOM 1157 O O . GLU A 1 142 ? 22.715 9.504 -2.525 1.00 77.06 142 GLU A O 1
ATOM 1162 N N . VAL A 1 143 ? 22.783 7.261 -2.634 1.00 68.44 143 VAL A N 1
ATOM 1163 C CA . VAL A 1 143 ? 24.251 7.147 -2.544 1.00 68.44 143 VAL A CA 1
ATOM 1164 C C . VAL A 1 143 ? 24.956 7.931 -3.659 1.00 68.44 143 VAL A C 1
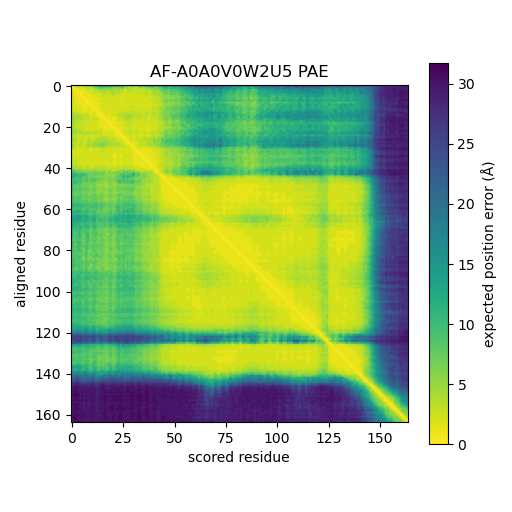ATOM 1166 O O . VAL A 1 143 ? 25.976 8.566 -3.402 1.00 68.44 143 VAL A O 1
ATOM 1169 N N . LEU A 1 144 ? 24.398 7.949 -4.874 1.00 59.34 144 LEU A N 1
ATOM 1170 C CA . LEU A 1 144 ? 24.936 8.717 -6.006 1.00 59.34 144 LEU A CA 1
ATOM 1171 C C . LEU A 1 144 ? 24.712 10.235 -5.885 1.00 59.34 144 LEU A C 1
ATOM 1173 O O . LEU A 1 144 ? 25.413 11.001 -6.543 1.00 59.34 144 LEU A O 1
ATOM 1177 N N . THR A 1 145 ? 23.765 10.681 -5.053 1.00 57.97 145 THR A N 1
ATOM 1178 C CA . THR A 1 145 ? 23.509 12.111 -4.801 1.00 57.97 145 THR A CA 1
ATOM 1179 C C . THR A 1 145 ? 24.368 12.716 -3.690 1.00 57.97 145 THR A C 1
ATOM 1181 O O . THR A 1 145 ? 24.421 13.941 -3.576 1.00 57.97 145 THR A O 1
ATOM 1184 N N . PHE A 1 146 ? 25.093 11.907 -2.906 1.00 47.19 146 PHE A N 1
ATOM 1185 C CA . PHE A 1 146 ? 26.105 12.435 -1.989 1.00 47.19 146 PHE A CA 1
ATOM 1186 C C . PHE A 1 146 ? 27.340 12.878 -2.793 1.00 47.19 146 PHE A C 1
ATOM 1188 O O . PHE A 1 146 ? 27.978 12.040 -3.437 1.00 47.19 146 PHE A O 1
ATOM 1195 N N . PRO A 1 147 ? 27.713 14.174 -2.777 1.00 46.62 147 PRO A N 1
ATOM 1196 C CA . PRO A 1 147 ? 28.886 14.639 -3.499 1.00 46.62 147 PRO A CA 1
ATOM 1197 C C . PRO A 1 147 ? 30.123 13.962 -2.909 1.00 46.62 147 PRO A C 1
ATOM 1199 O O . PRO A 1 147 ? 30.329 13.932 -1.693 1.00 46.62 147 PRO A O 1
ATOM 1202 N N . GLY A 1 148 ? 30.924 13.366 -3.789 1.00 44.62 148 GLY A N 1
ATOM 1203 C CA . GLY A 1 148 ? 32.112 12.618 -3.417 1.00 44.62 148 GLY A CA 1
ATOM 1204 C C . GLY A 1 148 ? 33.066 13.428 -2.541 1.00 44.62 148 GLY A C 1
ATOM 1205 O O . GLY A 1 148 ? 33.211 14.639 -2.689 1.00 44.62 148 GLY A O 1
ATOM 1206 N N . ARG A 1 149 ? 33.791 12.720 -1.666 1.00 46.97 149 ARG A N 1
ATOM 1207 C CA . ARG A 1 149 ? 35.086 13.190 -1.162 1.00 46.97 149 ARG A CA 1
ATOM 1208 C C . ARG A 1 149 ? 35.884 13.706 -2.356 1.00 46.97 149 ARG A C 1
ATOM 1210 O O . ARG A 1 149 ? 36.240 12.910 -3.227 1.00 46.97 149 ARG A O 1
ATOM 1217 N N . GLU A 1 150 ? 36.156 15.006 -2.388 1.00 40.22 150 GLU A N 1
ATOM 1218 C CA . GLU A 1 150 ? 37.080 15.610 -3.340 1.00 40.22 150 GLU A CA 1
ATOM 1219 C C . GLU A 1 150 ? 38.406 14.847 -3.276 1.00 40.22 150 GLU A C 1
ATOM 1221 O O . GLU A 1 150 ? 39.220 15.026 -2.365 1.00 40.22 150 GLU A O 1
ATOM 1226 N N . ARG A 1 151 ? 38.656 13.966 -4.248 1.00 48.03 151 ARG A N 1
ATOM 1227 C CA . ARG A 1 151 ? 40.027 13.575 -4.545 1.00 48.03 151 ARG A CA 1
ATOM 1228 C C . ARG A 1 151 ? 40.658 14.809 -5.163 1.00 48.03 151 ARG A C 1
ATOM 1230 O O . ARG A 1 151 ? 40.471 15.062 -6.350 1.00 48.03 151 ARG A O 1
ATOM 1237 N N . LYS A 1 152 ? 41.369 15.585 -4.340 1.00 38.62 152 LYS A N 1
ATOM 1238 C CA . LYS A 1 152 ? 42.282 16.624 -4.815 1.00 38.62 152 LYS A CA 1
ATOM 1239 C C . LYS A 1 152 ? 43.153 15.996 -5.897 1.00 38.62 152 LYS A C 1
ATOM 1241 O O . LYS A 1 152 ? 43.981 15.134 -5.604 1.00 38.62 152 LYS A O 1
ATOM 1246 N N . PHE A 1 153 ? 42.926 16.386 -7.145 1.00 43.28 153 PHE A N 1
ATOM 1247 C CA . PHE A 1 153 ? 43.803 16.020 -8.243 1.00 43.28 153 PHE A CA 1
ATOM 1248 C C . PHE A 1 153 ? 45.096 16.810 -8.033 1.00 43.28 153 PHE A C 1
ATOM 1250 O O . PHE A 1 153 ? 45.189 17.986 -8.374 1.00 43.28 153 PHE A O 1
ATOM 1257 N N . VAL A 1 154 ? 46.074 16.191 -7.375 1.00 51.53 154 VAL A N 1
ATOM 1258 C CA . VAL A 1 154 ? 47.434 16.724 -7.316 1.00 51.53 154 VAL A CA 1
ATOM 1259 C C . VAL A 1 154 ? 48.068 16.391 -8.660 1.00 51.53 154 VAL A C 1
ATOM 1261 O O . VAL A 1 154 ? 48.356 15.230 -8.947 1.00 51.53 154 VAL A O 1
ATOM 1264 N N . SER A 1 155 ? 48.220 17.394 -9.523 1.00 50.88 155 SER A N 1
ATOM 1265 C CA . SER A 1 155 ? 48.938 17.240 -10.788 1.00 50.88 155 SER A CA 1
ATOM 1266 C C . SER A 1 155 ? 50.398 16.852 -10.504 1.00 50.88 155 SER A C 1
ATOM 1268 O O . SER A 1 155 ? 51.060 17.574 -9.756 1.00 50.88 155 SER A O 1
ATOM 1270 N N . PRO A 1 156 ? 50.940 15.773 -11.097 1.00 48.69 156 PRO A N 1
ATOM 1271 C CA . PRO A 1 156 ? 52.281 15.284 -10.773 1.00 48.69 156 PRO A CA 1
ATOM 1272 C C . PRO A 1 156 ? 53.414 16.044 -11.483 1.00 48.69 156 PRO A C 1
ATOM 1274 O O . PRO A 1 156 ? 54.570 15.646 -11.377 1.00 48.69 156 PRO A O 1
ATOM 1277 N N . PHE A 1 157 ? 53.121 17.135 -12.198 1.00 47.72 157 PHE A N 1
ATOM 1278 C CA . PHE A 1 157 ? 54.128 17.883 -12.949 1.00 47.72 157 PHE A CA 1
ATOM 1279 C C . PHE A 1 157 ? 54.330 19.292 -12.376 1.00 47.72 157 PHE A C 1
ATOM 1281 O O . PHE A 1 157 ? 53.364 20.056 -12.300 1.00 47.72 157 PHE A O 1
ATOM 1288 N N . PRO A 1 158 ? 55.564 19.670 -11.991 1.00 49.59 158 PRO A N 1
ATOM 1289 C CA . PRO A 1 158 ? 55.867 21.040 -11.609 1.00 49.59 158 PRO A CA 1
ATOM 1290 C C . PRO A 1 158 ? 55.779 21.949 -12.842 1.00 49.59 158 PRO A C 1
ATOM 1292 O O . PRO A 1 158 ? 56.354 21.666 -13.893 1.00 49.59 158 PRO A O 1
ATOM 1295 N N . SER A 1 159 ? 55.038 23.050 -12.704 1.00 55.50 159 SER A N 1
ATOM 1296 C CA . SER A 1 159 ? 54.873 24.067 -13.742 1.00 55.50 159 SER A CA 1
ATOM 1297 C C . SER A 1 159 ? 56.196 24.807 -13.961 1.00 55.50 159 SER A C 1
ATOM 1299 O O . SER A 1 159 ? 56.516 25.766 -13.262 1.00 55.50 159 SER A O 1
ATOM 1301 N N . ASN A 1 160 ? 56.990 24.350 -14.929 1.00 51.62 160 ASN A N 1
ATOM 1302 C CA . ASN A 1 160 ? 58.155 25.081 -15.411 1.00 51.62 160 ASN A CA 1
ATOM 1303 C C . ASN A 1 160 ? 57.698 26.158 -16.402 1.00 51.62 160 ASN A C 1
ATOM 1305 O O . ASN A 1 160 ? 57.659 25.928 -17.609 1.00 51.62 160 ASN A O 1
ATOM 1309 N N . ARG A 1 161 ? 57.408 27.364 -15.906 1.00 46.91 161 ARG A N 1
ATOM 1310 C CA . ARG A 1 161 ? 57.551 28.569 -16.733 1.00 46.91 161 ARG A CA 1
ATOM 1311 C C . ARG A 1 161 ? 58.978 29.083 -16.592 1.00 46.91 161 ARG A C 1
ATOM 1313 O O . ARG A 1 161 ? 59.314 29.750 -15.620 1.00 46.91 161 ARG A O 1
ATOM 1320 N N . LYS A 1 162 ? 59.807 28.765 -17.584 1.00 45.75 162 LYS A N 1
ATOM 1321 C CA . LYS A 1 162 ? 60.970 29.576 -17.947 1.00 45.75 162 LYS A CA 1
ATOM 1322 C C . LYS A 1 162 ? 60.656 30.335 -19.235 1.00 45.75 162 LYS A C 1
ATOM 1324 O O . LYS A 1 162 ? 59.973 29.791 -20.100 1.00 45.75 162 LYS A O 1
ATOM 1329 N N . THR A 1 163 ? 61.299 31.497 -19.354 1.00 44.50 163 THR A N 1
ATOM 1330 C CA . THR A 1 163 ? 61.566 32.298 -20.569 1.00 44.50 163 THR A CA 1
ATOM 1331 C C . THR A 1 163 ? 60.407 33.188 -21.045 1.00 44.50 163 THR A C 1
ATOM 1333 O O . THR A 1 163 ? 59.261 32.755 -21.004 1.00 44.50 163 THR A O 1
ATOM 1336 N N . VAL A 1 164 ? 60.606 34.448 -21.454 1.00 44.16 164 VAL A N 1
ATOM 1337 C CA . VAL A 1 164 ? 61.803 35.280 -21.726 1.00 44.16 164 VAL A CA 1
ATOM 1338 C C . VAL A 1 164 ? 61.540 36.676 -21.165 1.00 44.16 164 VAL A C 1
ATOM 1340 O O . VAL A 1 164 ? 60.382 37.129 -21.305 1.00 44.16 164 VAL A O 1
#

Foldseek 3Di:
DQQLVVQVVVLVPDDDPLNVQLVPPDRDNVCSVVSVVSCCVPPVPLVVQLVVLVVLLLVQAADADQLPLVSLVSSLVSLVVSQVSCVVSVNHQVNPVVPSVVSSLRSHYPVLSVVVCVVPVPPPDGSVVVSVSSVVVSVVSVVVPPDDDPPPPPPPDDDDDDDD

Secondary structure (DSSP, 8-state):
--HHHHHHHHHHH--SHHHHHHTTS-SSHHHHHHHHHHHHHHH--HHHHHHHHHHHHHTPPP---TT-HHHHHHHHHHHHHHHHHHHHTT--GGGTHHHHHHHHHTTS-HHHHHHHHHH-TT----HHHHHHHHHHHHHHHHHHHSPP-------SS-------

pLDDT: mean 85.64, std 15.75, range [38.62, 97.75]

Mean predicted aligned error: 10.56 Å

Sequence (164 aa):
LSPIEKFNYLRSLLSGNPETAIRGLTLNAVNYETALTILNEKIGDPQLLIEEHLKNLQNLPVITNQWDSKRLEKLVNDMEINIRGLETLNTPPVVYQAVLMPLILSRLPREISVEWKRQNPNRQKEMYELLSFLKTELKSREVLTFPGRERKFVSPFPSNRKTV

Solvent-accessible surface area (backbone atoms only — not comparable to full-atom values): 9856 Å² total; per-residue (Å²): 127,56,53,41,53,48,36,54,52,51,58,74,72,44,62,69,71,64,33,63,72,44,62,87,57,65,95,37,52,74,41,31,60,53,41,53,50,54,42,42,72,73,74,51,49,64,66,62,52,44,50,50,34,52,50,49,58,74,62,52,66,73,41,80,57,83,83,46,57,69,60,51,50,49,39,53,51,54,48,53,54,32,53,54,50,27,44,78,69,76,46,52,58,88,80,49,36,86,69,45,48,65,59,49,52,70,24,44,26,69,68,63,47,49,51,54,43,69,79,46,76,81,71,84,70,56,64,63,58,54,52,52,51,53,53,50,56,50,52,54,52,54,61,71,68,53,80,70,83,79,73,78,81,76,74,93,67,85,86,79,86,75,87,133

Nearest PDB structures (foldseek):
  5ijp-assembly1_A  TM=1.949E-01  e=4.555E+00  Thermochaetoides thermophila
  8oyx-assembly2_B  TM=1.814E-01  e=8.475E+00  synthetic construct

Radius of gyration: 26.01 Å; Cα contacts (8 Å, |Δi|>4): 106; chains: 1; bounding box: 86×53×53 Å